Protein AF-A0AAW5V9X8-F1 (afdb_monomer)

Organism: NCBI:txid2023178

Secondary structure (DSSP, 8-state):
-HHHHHHHHHHHHHHHHHHHHGGGG----SS-BSSHHHHHHHHHHHHHTT-S--TTB--HHHIIIIIHHHHTTSSSGGGTS-HHHHHHHHHHHHHHHHHHHHHHHTT--EEEEEEEEPPPEEETTEEEE-EEEEEEEETTEEEEE--EEEEEE-SS-EEEEEE--

Solvent-accessible surface area (backbone atoms only — not comparable to full-atom values): 9035 Å² total; per-residue (Å²): 107,72,73,53,52,52,52,50,51,57,45,33,52,52,47,49,51,57,28,54,63,29,61,78,63,79,58,74,77,95,49,64,21,88,38,66,68,49,13,52,53,52,30,53,52,34,63,58,66,66,50,93,61,61,60,35,39,58,46,73,66,50,35,47,38,49,48,44,50,34,45,62,81,69,85,45,69,75,67,80,35,40,60,74,59,46,48,53,55,48,55,52,30,38,51,51,18,52,53,50,52,42,67,74,49,64,74,53,74,68,44,80,75,49,72,44,66,48,84,68,44,78,32,78,90,32,39,38,40,32,53,74,40,33,35,33,36,42,87,98,43,79,47,79,52,70,32,62,52,30,32,38,32,51,95,87,26,11,27,32,63,40,53,21,115

pLDDT: mean 91.98, std 7.19, range [61.75, 98.38]

Radius of gyration: 17.07 Å; Cα contacts (8 Å, |Δi|>4): 268; chains: 1; bounding box: 43×29×52 Å

Mean predicted aligned error: 4.31 Å

Foldseek 3Di:
DVVVLVVQVVLLVVLLVQLLVLQPVPDDQPDADAAQVVLVVVQLVCLLVVPPDNSQEQDPVNCSNPVCNLCAPVPDVSPRGRPVVVVVVQVVFVVVQSVVSCVVCVSADKDFPDWAWDDWDGRPQKIKIATPWTWMDGPNDIDTRRQQGIWIAHPVHIGRYGGGD

Sequence (165 aa):
MEAENQKVILRVEKDHELIRANVSKKSDWVKFSKTKELAVQNFLKEVIQNKSQNDYYVSWDEKMNIIFPNILGKGTLLDTTPLLEYKKVLETRETFAITEINNRIQGKPYRIISIDWEKPRMYGDIIGHKPKTIKIQIDNQVIVLDQIKMIFGTKSGYKVGVIGP

Nearest PDB structures (foldseek):
  5m4s-assembly1_A  TM=5.231E-01  e=3.004E-01  Homo sapiens
  6mzm-assembly1_W  TM=2.650E-01  e=4.554E-02  Homo sapiens
  1nh2-assembly1_C  TM=4.302E-01  e=7.246E-01  Saccharomyces cerevisiae
  7oha-assembly1_L  TM=2.344E-01  e=1.326E-01  Saccharomyces cerevisiae
  5fyw-assembly1_U  TM=2.360E-01  e=2.488E-01  Saccharomyces cerevisiae

Structure (mmCIF, N/CA/C/O backbone):
data_AF-A0AAW5V9X8-F1
#
_entry.id   AF-A0AAW5V9X8-F1
#
loop_
_atom_site.group_PDB
_atom_site.id
_atom_site.type_symbol
_atom_site.label_atom_id
_atom_site.label_alt_id
_atom_site.label_comp_id
_atom_site.label_asym_id
_atom_site.label_entity_id
_atom_site.label_seq_id
_atom_site.pdbx_PDB_ins_code
_atom_site.Cartn_x
_atom_site.Cartn_y
_atom_site.Cartn_z
_atom_site.occupancy
_atom_site.B_iso_or_equiv
_atom_site.auth_seq_id
_atom_site.auth_comp_id
_atom_site.auth_asym_id
_atom_site.auth_atom_id
_atom_site.pdbx_PDB_model_num
ATOM 1 N N . MET A 1 1 ? 4.706 10.071 -33.705 1.00 65.12 1 MET A N 1
ATOM 2 C CA . MET A 1 1 ? 4.003 8.813 -33.374 1.00 65.12 1 MET A CA 1
ATOM 3 C C . MET A 1 1 ? 4.944 7.609 -33.294 1.00 65.12 1 MET A C 1
ATOM 5 O O . MET A 1 1 ? 5.246 7.201 -32.186 1.00 65.12 1 MET A O 1
ATOM 9 N N . GLU A 1 2 ? 5.488 7.067 -34.392 1.00 75.81 2 GLU A N 1
ATOM 10 C CA . GLU A 1 2 ? 6.306 5.832 -34.325 1.00 75.81 2 GLU A CA 1
ATOM 11 C C . GLU A 1 2 ? 7.641 6.009 -33.568 1.00 75.81 2 GLU A C 1
ATOM 13 O O . GLU A 1 2 ? 7.957 5.235 -32.667 1.00 75.81 2 GLU A O 1
ATOM 18 N N . ALA A 1 3 ? 8.362 7.106 -33.820 1.00 78.12 3 ALA A N 1
ATOM 19 C CA . ALA A 1 3 ? 9.595 7.439 -33.095 1.00 78.12 3 ALA A CA 1
ATOM 20 C C . ALA A 1 3 ? 9.370 7.790 -31.607 1.00 78.12 3 ALA A C 1
ATOM 22 O O . ALA A 1 3 ? 10.266 7.625 -30.782 1.00 78.12 3 ALA A O 1
ATOM 23 N N . GLU A 1 4 ? 8.187 8.290 -31.242 1.00 78.81 4 GLU A N 1
ATOM 24 C CA . GLU A 1 4 ? 7.836 8.572 -29.841 1.00 78.81 4 GLU A CA 1
ATOM 25 C C . GLU A 1 4 ? 7.488 7.285 -29.099 1.00 78.81 4 GLU A C 1
ATOM 27 O O . GLU A 1 4 ? 7.967 7.077 -27.987 1.00 78.81 4 GLU A O 1
ATOM 32 N N . ASN A 1 5 ? 6.751 6.382 -29.748 1.00 83.31 5 ASN A N 1
ATOM 33 C CA . ASN A 1 5 ? 6.458 5.058 -29.209 1.00 83.31 5 ASN A CA 1
ATOM 34 C C . ASN A 1 5 ? 7.749 4.276 -28.940 1.00 83.31 5 ASN A C 1
ATOM 36 O O . ASN A 1 5 ? 7.911 3.714 -27.860 1.00 83.31 5 ASN A O 1
ATOM 40 N N . GLN A 1 6 ? 8.712 4.314 -29.866 1.00 87.12 6 GLN A N 1
ATOM 41 C CA . GLN A 1 6 ? 10.025 3.691 -29.663 1.00 87.12 6 GLN A CA 1
ATOM 42 C C . GLN A 1 6 ? 10.781 4.287 -28.467 1.00 87.12 6 GLN A C 1
ATOM 44 O O . GLN A 1 6 ? 11.364 3.548 -27.677 1.00 87.12 6 GLN A O 1
ATOM 49 N N . LYS A 1 7 ? 10.739 5.613 -28.276 1.00 88.75 7 LYS A N 1
ATOM 50 C CA . LYS A 1 7 ? 11.354 6.263 -27.103 1.00 88.75 7 LYS A CA 1
ATOM 51 C C . LYS A 1 7 ? 10.721 5.806 -25.789 1.00 88.75 7 LYS A C 1
ATOM 53 O O . LYS A 1 7 ? 11.443 5.615 -24.812 1.00 88.75 7 LYS A O 1
ATOM 58 N N . VAL A 1 8 ? 9.398 5.644 -25.756 1.00 88.94 8 VAL A N 1
ATOM 59 C CA . VAL A 1 8 ? 8.683 5.151 -24.570 1.00 88.94 8 VAL A CA 1
ATOM 60 C C . VAL A 1 8 ? 9.068 3.703 -24.275 1.00 88.94 8 VAL A C 1
ATOM 62 O O . VAL A 1 8 ? 9.420 3.407 -23.137 1.00 88.94 8 VAL A O 1
ATOM 65 N N . ILE A 1 9 ? 9.094 2.833 -25.289 1.00 90.38 9 ILE A N 1
ATOM 66 C CA . ILE A 1 9 ? 9.495 1.423 -25.143 1.00 90.38 9 ILE A CA 1
ATOM 67 C C . ILE A 1 9 ? 10.910 1.317 -24.563 1.00 90.38 9 ILE A C 1
ATOM 69 O O . ILE A 1 9 ? 11.097 0.689 -23.524 1.00 90.38 9 ILE A O 1
ATOM 73 N N . LEU A 1 10 ? 11.883 2.021 -25.152 1.00 91.12 10 LEU A N 1
ATOM 74 C CA . LEU A 1 10 ? 13.269 2.023 -24.666 1.00 91.12 10 LEU A CA 1
ATOM 75 C C . LEU A 1 10 ? 13.389 2.530 -23.223 1.00 91.12 10 LEU A C 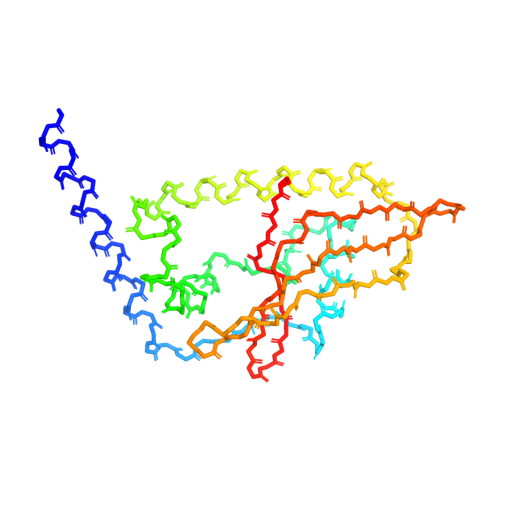1
ATOM 77 O O . LEU A 1 10 ? 14.285 2.124 -22.484 1.00 91.12 10 LEU A O 1
ATOM 81 N N . ARG A 1 11 ? 12.515 3.454 -22.808 1.00 93.00 11 ARG A N 1
ATOM 82 C CA . ARG A 1 11 ? 12.492 3.951 -21.430 1.00 93.00 11 ARG A CA 1
ATOM 83 C C . ARG A 1 11 ? 11.940 2.905 -20.467 1.00 93.00 11 ARG A C 1
ATOM 85 O O . ARG A 1 11 ? 12.540 2.697 -19.418 1.00 93.00 11 ARG A O 1
ATOM 92 N N . VAL A 1 12 ? 10.848 2.240 -20.840 1.00 92.88 12 VAL A N 1
ATOM 93 C CA . VAL A 1 12 ? 10.263 1.138 -20.064 1.00 92.88 12 VAL A CA 1
ATOM 94 C C . VAL A 1 12 ? 11.285 0.014 -19.882 1.00 92.88 12 VAL A C 1
ATOM 96 O O . VAL A 1 12 ? 11.483 -0.447 -18.763 1.00 92.88 12 VAL A O 1
ATOM 99 N N . GLU A 1 13 ? 12.006 -0.366 -20.938 1.00 92.88 13 GLU A N 1
ATOM 100 C CA . GLU A 1 13 ? 13.050 -1.397 -20.868 1.00 92.88 13 GLU A CA 1
ATOM 101 C C . GLU A 1 13 ? 14.181 -1.019 -19.900 1.00 92.88 13 GLU A C 1
ATOM 103 O O . GLU A 1 13 ? 14.541 -1.816 -19.032 1.00 92.88 13 GLU A O 1
ATOM 108 N N . LYS A 1 14 ? 14.685 0.220 -19.973 1.00 94.19 14 LYS A N 1
ATOM 109 C CA . LYS A 1 14 ? 15.697 0.727 -19.028 1.00 94.19 14 LYS A CA 1
ATOM 110 C C . LYS A 1 14 ? 15.200 0.732 -17.582 1.00 94.19 14 LYS A C 1
ATOM 112 O O . LYS A 1 14 ? 15.938 0.370 -16.666 1.00 94.19 14 LYS A O 1
ATOM 117 N N . ASP A 1 15 ? 13.949 1.128 -17.365 1.00 94.31 15 ASP A N 1
ATOM 118 C CA . ASP A 1 15 ? 13.337 1.113 -16.036 1.00 94.31 15 ASP A CA 1
ATOM 119 C C . ASP A 1 15 ? 13.188 -0.330 -15.511 1.00 94.31 15 ASP A C 1
ATOM 121 O O . ASP A 1 15 ? 13.419 -0.596 -14.328 1.00 94.31 15 ASP A O 1
ATOM 125 N N . HIS A 1 16 ? 12.868 -1.291 -16.384 1.00 94.94 16 HIS A N 1
ATOM 126 C CA . HIS A 1 16 ? 12.809 -2.715 -16.037 1.00 94.94 16 HIS A CA 1
ATOM 127 C C . HIS A 1 16 ? 14.180 -3.266 -15.646 1.00 94.94 16 HIS A C 1
ATOM 129 O O . HIS A 1 16 ? 14.273 -4.012 -14.670 1.00 94.94 16 HIS A O 1
ATOM 135 N N . GLU A 1 17 ? 15.246 -2.898 -16.358 1.00 93.81 17 GLU A N 1
ATOM 136 C CA . GLU A 1 17 ? 16.623 -3.265 -15.999 1.00 93.81 17 GLU A CA 1
ATOM 137 C C . GLU A 1 17 ? 17.005 -2.741 -14.611 1.00 93.81 17 GLU A C 1
ATOM 139 O O . GLU A 1 17 ? 17.524 -3.498 -13.786 1.00 93.81 17 GLU A O 1
ATOM 144 N N . LEU A 1 18 ? 16.670 -1.481 -14.312 1.00 93.06 18 LEU A N 1
ATOM 145 C CA . LEU A 1 18 ? 16.897 -0.879 -12.997 1.00 93.06 18 LEU A CA 1
ATOM 146 C C . LEU A 1 18 ? 16.181 -1.652 -11.878 1.00 93.06 18 LEU A C 1
ATOM 148 O O . LEU A 1 18 ? 16.772 -1.931 -10.834 1.00 93.06 18 LEU A O 1
ATOM 152 N N . ILE A 1 19 ? 14.914 -2.020 -12.089 1.00 92.88 19 ILE A N 1
ATOM 153 C CA . ILE A 1 19 ? 14.129 -2.794 -11.116 1.00 92.88 19 ILE A CA 1
ATOM 154 C C . ILE A 1 19 ? 14.739 -4.186 -10.917 1.00 92.88 19 ILE A C 1
ATOM 156 O O . ILE A 1 19 ? 14.895 -4.637 -9.781 1.00 92.88 19 ILE A O 1
ATOM 160 N N . ARG A 1 20 ? 15.131 -4.863 -12.003 1.00 90.69 20 ARG A N 1
ATOM 161 C CA . ARG A 1 20 ? 15.756 -6.194 -11.939 1.00 90.69 20 ARG A CA 1
ATOM 162 C C . ARG A 1 20 ? 17.095 -6.165 -11.202 1.00 90.69 20 ARG A C 1
ATOM 164 O O . ARG A 1 20 ? 17.378 -7.085 -10.440 1.00 90.69 20 ARG A O 1
ATOM 171 N N . ALA A 1 21 ? 17.885 -5.101 -11.347 1.00 89.19 21 ALA A N 1
ATOM 172 C CA . ALA A 1 21 ? 19.147 -4.951 -10.620 1.00 89.19 21 ALA A CA 1
ATOM 173 C C . ALA A 1 21 ? 18.956 -4.944 -9.087 1.00 89.19 21 ALA A C 1
ATOM 175 O O . ALA A 1 21 ? 19.829 -5.408 -8.346 1.00 89.19 21 ALA A O 1
ATOM 176 N N . ASN A 1 22 ? 17.796 -4.488 -8.598 1.00 86.12 22 ASN A N 1
ATOM 177 C CA . ASN A 1 22 ? 17.491 -4.444 -7.167 1.00 86.12 22 ASN A CA 1
ATOM 178 C C . ASN A 1 22 ? 17.133 -5.808 -6.554 1.00 86.12 22 ASN A C 1
ATOM 180 O O . ASN A 1 22 ? 17.206 -5.934 -5.333 1.00 86.12 22 ASN A O 1
ATOM 184 N N . VAL A 1 23 ? 16.830 -6.842 -7.353 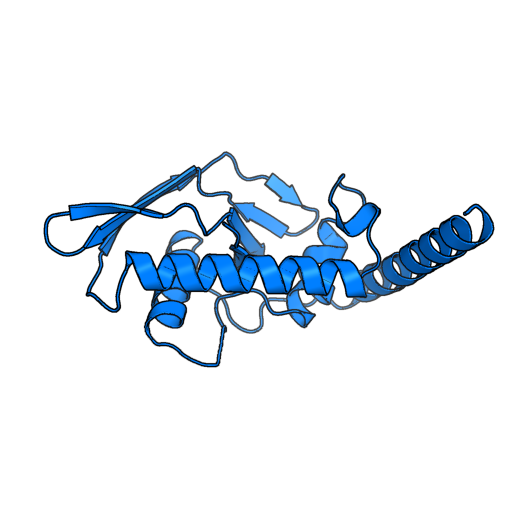1.00 77.56 23 VAL A N 1
ATOM 185 C CA . VAL A 1 23 ? 16.544 -8.210 -6.854 1.00 77.56 23 VAL A CA 1
ATOM 186 C C . VAL A 1 23 ? 17.674 -8.722 -5.950 1.00 77.56 23 VAL A C 1
ATOM 188 O O . VAL A 1 23 ? 17.440 -9.401 -4.953 1.00 77.56 23 VAL A O 1
ATOM 191 N N . SER A 1 24 ? 18.917 -8.353 -6.266 1.00 63.78 24 SER A N 1
ATOM 192 C CA . SER A 1 24 ? 20.114 -8.779 -5.534 1.00 63.78 24 SER A CA 1
ATOM 193 C C . SER A 1 24 ? 20.242 -8.186 -4.122 1.00 63.78 24 SER A C 1
ATOM 195 O O . SER A 1 24 ? 20.977 -8.728 -3.296 1.00 63.78 24 SER A O 1
ATOM 197 N N . LYS A 1 25 ? 19.521 -7.100 -3.806 1.00 69.44 25 LYS A N 1
ATOM 198 C CA . LYS A 1 25 ? 19.773 -6.272 -2.615 1.00 69.44 25 LYS A CA 1
ATOM 199 C C . LYS A 1 25 ? 19.177 -6.800 -1.306 1.00 69.44 25 LYS A C 1
ATOM 201 O O . LYS A 1 25 ? 19.300 -6.105 -0.302 1.00 69.44 25 LYS A O 1
ATOM 206 N N . LYS A 1 26 ? 18.548 -7.989 -1.289 1.00 69.44 26 LYS A N 1
ATOM 207 C CA . LYS A 1 26 ? 17.927 -8.635 -0.101 1.00 69.44 26 LYS A CA 1
ATOM 208 C C . LYS A 1 26 ? 17.341 -7.622 0.897 1.00 69.44 26 LYS A C 1
ATOM 210 O O . LYS A 1 26 ? 17.675 -7.627 2.080 1.00 69.44 26 LYS A O 1
ATOM 215 N N . SER A 1 27 ? 16.529 -6.702 0.389 1.00 84.06 27 SER A N 1
ATOM 216 C CA . SER A 1 27 ? 15.945 -5.633 1.194 1.00 84.06 27 SER A CA 1
ATOM 217 C C . SER A 1 27 ? 14.676 -6.125 1.885 1.00 84.06 27 SER A C 1
ATOM 219 O O . SER A 1 27 ? 13.980 -6.999 1.372 1.00 84.06 27 SER A O 1
ATOM 221 N N . ASP A 1 28 ? 14.376 -5.556 3.046 1.00 89.94 28 ASP A N 1
ATOM 222 C CA . ASP A 1 28 ? 13.143 -5.813 3.789 1.00 89.94 28 ASP A CA 1
ATOM 223 C C . ASP A 1 28 ? 12.556 -4.482 4.284 1.00 89.94 28 ASP A C 1
ATOM 225 O O . ASP A 1 28 ? 13.164 -3.422 4.108 1.00 89.94 28 ASP A O 1
ATOM 229 N N . TRP A 1 29 ? 11.362 -4.528 4.869 1.00 93.31 29 TRP A N 1
ATOM 230 C CA . TRP A 1 29 ? 10.678 -3.356 5.398 1.00 93.31 29 TRP A CA 1
ATOM 231 C C . TRP A 1 29 ? 11.539 -2.636 6.436 1.00 93.31 29 TRP A C 1
ATOM 233 O O . TRP A 1 29 ? 12.002 -3.245 7.401 1.00 93.31 29 TRP A O 1
ATOM 243 N N . VAL A 1 30 ? 11.663 -1.316 6.303 1.00 91.88 30 VAL A N 1
ATOM 244 C CA . VAL A 1 30 ? 12.338 -0.478 7.309 1.00 91.88 30 VAL A CA 1
ATOM 245 C C . VAL A 1 30 ? 11.558 -0.511 8.625 1.00 91.88 30 VAL A C 1
ATOM 247 O O . VAL A 1 30 ? 12.129 -0.594 9.711 1.00 91.88 30 VAL A O 1
ATOM 250 N N . LYS A 1 31 ? 10.226 -0.486 8.521 1.00 93.56 31 LYS A N 1
ATOM 251 C CA . LYS A 1 31 ? 9.288 -0.616 9.636 1.00 93.56 31 LYS A CA 1
ATOM 252 C C . LYS A 1 31 ? 8.082 -1.428 9.189 1.00 93.56 31 LYS A C 1
ATOM 254 O O . LYS A 1 31 ? 7.614 -1.297 8.059 1.00 93.56 31 LYS A O 1
ATOM 259 N N . PHE A 1 32 ? 7.604 -2.304 10.065 1.00 95.94 32 PHE A N 1
ATOM 260 C CA . PHE A 1 32 ? 6.594 -3.299 9.724 1.00 95.94 32 PHE A CA 1
ATOM 261 C C . PHE A 1 32 ? 5.710 -3.646 10.916 1.00 95.94 32 PHE A C 1
ATOM 263 O O . PHE A 1 32 ? 6.050 -3.416 12.077 1.00 95.94 32 PHE A O 1
ATOM 270 N N . SER A 1 33 ? 4.565 -4.244 10.611 1.00 97.94 33 SER A N 1
ATOM 271 C CA . SER A 1 33 ? 3.643 -4.806 11.592 1.00 97.94 33 SER A CA 1
ATOM 272 C C . SER A 1 33 ? 3.763 -6.325 11.639 1.00 97.94 33 SER A C 1
ATOM 274 O O . SER A 1 33 ? 4.077 -6.968 10.642 1.00 97.94 33 SER A O 1
ATOM 276 N N . LYS A 1 34 ? 3.507 -6.928 12.802 1.00 97.69 34 LYS A N 1
ATOM 277 C CA . LYS A 1 34 ? 3.635 -8.384 12.987 1.00 97.69 34 LYS A CA 1
ATOM 278 C C . LYS A 1 34 ? 2.537 -9.194 12.296 1.00 97.69 34 LYS A C 1
ATOM 280 O O . LYS A 1 34 ? 2.772 -10.342 11.940 1.00 97.69 34 LYS A O 1
ATOM 285 N N . THR A 1 35 ? 1.368 -8.598 12.076 1.00 98.06 35 THR A N 1
ATOM 286 C CA . THR A 1 35 ? 0.246 -9.214 11.356 1.00 98.06 35 THR A CA 1
ATOM 287 C C . THR A 1 35 ? -0.310 -8.254 10.309 1.00 98.06 35 THR A C 1
ATOM 289 O O . THR A 1 35 ? -0.110 -7.037 10.396 1.00 98.06 35 THR A O 1
ATOM 292 N N . LYS A 1 36 ? -1.027 -8.793 9.319 1.00 97.69 36 LYS A N 1
ATOM 293 C CA . LYS A 1 36 ? -1.698 -7.998 8.280 1.00 97.69 36 LYS A CA 1
ATOM 294 C C . LYS A 1 36 ? -2.798 -7.095 8.856 1.00 97.69 36 LYS A C 1
ATOM 296 O O . LYS A 1 36 ? -2.962 -5.973 8.392 1.00 97.69 36 LYS A O 1
ATOM 301 N N . GLU A 1 37 ? -3.496 -7.530 9.904 1.00 97.94 37 GLU A N 1
ATOM 302 C CA . GLU A 1 37 ? -4.481 -6.725 10.634 1.00 97.94 37 GLU A CA 1
ATOM 303 C C . GLU A 1 37 ? -3.808 -5.554 11.352 1.00 97.94 37 GLU A C 1
ATOM 305 O O . GLU A 1 37 ? -4.268 -4.415 11.263 1.00 97.94 37 GLU A O 1
ATOM 310 N N . LEU A 1 38 ? -2.677 -5.818 12.012 1.00 97.81 38 LEU A N 1
ATOM 311 C CA . LEU A 1 38 ? -1.920 -4.780 12.700 1.00 97.81 38 LEU A CA 1
ATOM 312 C C . LEU A 1 38 ? -1.329 -3.770 11.706 1.00 97.81 38 LEU A C 1
ATOM 314 O O . LEU A 1 38 ? -1.269 -2.588 12.024 1.00 97.81 38 LEU A O 1
ATOM 318 N N . ALA A 1 39 ? -0.968 -4.201 10.490 1.00 98.00 39 ALA A N 1
ATOM 319 C CA . ALA A 1 39 ? -0.545 -3.294 9.420 1.00 98.00 39 ALA A CA 1
ATOM 320 C C . ALA A 1 39 ? -1.646 -2.289 9.060 1.00 98.00 39 ALA A C 1
ATOM 322 O O . ALA A 1 39 ? -1.368 -1.096 8.964 1.00 98.00 39 ALA A O 1
ATOM 323 N N . VAL A 1 40 ? -2.895 -2.750 8.931 1.00 97.56 40 VAL A N 1
ATOM 324 C CA . VAL A 1 40 ? -4.053 -1.872 8.698 1.00 97.56 40 VAL A CA 1
ATOM 325 C C . VAL A 1 40 ? -4.248 -0.911 9.870 1.00 97.56 40 VAL A C 1
ATOM 327 O O . VAL A 1 40 ? -4.369 0.293 9.661 1.00 97.56 40 VAL A O 1
ATOM 330 N N . GLN A 1 41 ? -4.238 -1.417 11.104 1.00 96.31 41 GLN A N 1
ATOM 331 C CA . GLN A 1 41 ? -4.428 -0.591 12.297 1.00 96.31 41 GLN A CA 1
ATOM 332 C C . GLN A 1 41 ? -3.361 0.502 12.425 1.00 96.31 41 GLN A C 1
ATOM 334 O O . GLN A 1 41 ? -3.693 1.664 12.660 1.00 96.31 41 GLN A O 1
ATOM 339 N N . ASN A 1 42 ? -2.092 0.128 12.271 1.00 96.12 42 ASN A N 1
ATOM 340 C CA . ASN A 1 42 ? -0.961 1.033 12.400 1.00 96.12 42 ASN A CA 1
ATOM 341 C C . ASN A 1 42 ? -0.943 2.092 11.291 1.00 96.12 42 ASN A C 1
ATOM 343 O O . ASN A 1 42 ? -0.733 3.265 11.590 1.00 96.12 42 ASN A O 1
ATOM 347 N N . PHE A 1 43 ? -1.237 1.704 10.047 1.00 95.88 43 PHE A N 1
ATOM 348 C CA . PHE A 1 43 ? -1.365 2.642 8.933 1.00 95.88 43 PHE A CA 1
ATOM 349 C C . PHE A 1 43 ? -2.499 3.651 9.156 1.00 95.88 43 PHE A C 1
ATOM 351 O O . PHE A 1 43 ? -2.275 4.852 9.056 1.00 95.88 43 PHE A O 1
ATOM 358 N N . LEU A 1 44 ? -3.703 3.194 9.525 1.00 94.75 44 LEU A N 1
ATOM 359 C CA . LEU A 1 44 ? -4.824 4.104 9.789 1.00 94.75 44 LEU A CA 1
ATOM 360 C C . LEU A 1 44 ? -4.507 5.080 10.927 1.00 94.75 44 LEU A C 1
ATOM 362 O O . LEU A 1 44 ? -4.815 6.266 10.828 1.00 94.75 44 LEU A O 1
ATOM 366 N N . LYS A 1 45 ? -3.831 4.600 11.976 1.00 93.00 45 LYS A N 1
ATOM 367 C CA . LYS A 1 45 ? -3.387 5.447 13.084 1.00 93.00 45 LYS A CA 1
ATOM 368 C C . LYS A 1 45 ? -2.415 6.533 12.617 1.00 93.00 45 LYS A C 1
ATOM 370 O O . LYS A 1 45 ? -2.512 7.654 13.103 1.00 93.00 45 LYS A O 1
ATOM 375 N N . GLU A 1 46 ? -1.493 6.226 11.706 1.00 91.75 46 GLU A N 1
ATOM 376 C CA . GLU A 1 46 ? -0.579 7.225 11.135 1.00 91.75 46 GLU A CA 1
ATOM 377 C C . GLU A 1 46 ? -1.305 8.266 10.291 1.00 91.75 46 GLU A C 1
ATOM 379 O O . GLU A 1 46 ? -1.099 9.460 10.512 1.00 91.75 46 GLU A O 1
ATOM 384 N N . VAL A 1 47 ? -2.192 7.815 9.399 1.00 91.06 47 VAL A N 1
ATOM 385 C CA . VAL A 1 47 ? -2.983 8.689 8.521 1.00 91.06 47 VAL A CA 1
ATOM 386 C C . VAL A 1 47 ? -3.772 9.712 9.339 1.00 91.06 47 VAL A C 1
ATOM 388 O O . VAL A 1 47 ? -3.689 10.908 9.075 1.00 91.06 47 VAL A O 1
ATOM 391 N N . ILE A 1 48 ? -4.460 9.264 10.390 1.00 88.19 48 ILE A N 1
ATOM 392 C CA . ILE A 1 48 ? -5.303 10.132 11.226 1.00 88.19 48 ILE A CA 1
ATOM 393 C C . ILE A 1 48 ? -4.478 11.081 12.099 1.00 88.19 48 ILE A C 1
ATOM 395 O O . ILE A 1 48 ? -4.911 12.189 12.404 1.00 88.19 48 ILE A O 1
ATOM 399 N N . GLN A 1 49 ? -3.282 10.662 12.520 1.00 85.94 49 GLN A N 1
ATOM 400 C CA . G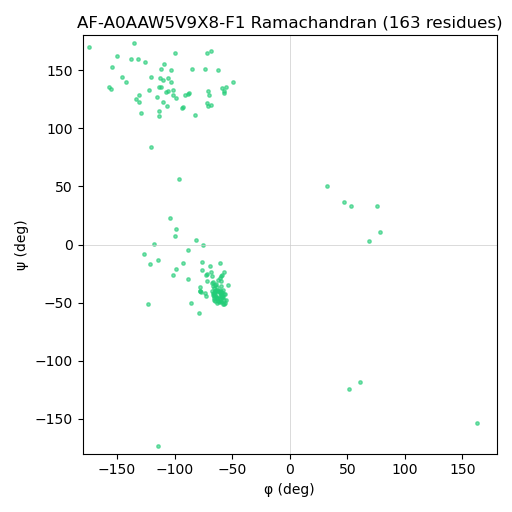LN A 1 49 ? -2.387 11.509 13.310 1.00 85.94 49 GLN A CA 1
ATOM 401 C C . GLN A 1 49 ? -1.692 12.591 12.468 1.00 85.94 49 GLN A C 1
ATOM 403 O O . GLN A 1 49 ? -0.911 13.355 13.034 1.00 85.94 49 GLN A O 1
ATOM 408 N N . ASN A 1 50 ? -1.951 12.658 11.151 1.00 71.31 50 ASN A N 1
ATOM 409 C CA . ASN A 1 50 ? -1.298 13.567 10.203 1.00 71.31 50 ASN A CA 1
ATOM 410 C C . ASN A 1 50 ? 0.227 13.587 10.368 1.00 71.31 50 ASN A C 1
ATOM 412 O O . ASN A 1 50 ? 0.878 14.629 10.255 1.00 71.31 50 ASN A O 1
ATOM 416 N N . LYS A 1 51 ? 0.817 12.428 10.674 1.00 63.84 51 LYS A N 1
ATOM 417 C CA . LYS A 1 51 ? 2.269 12.323 10.750 1.00 63.84 51 LYS A CA 1
ATOM 418 C C . LYS A 1 51 ? 2.815 12.449 9.336 1.00 63.84 51 LYS A C 1
ATOM 420 O O . LYS A 1 51 ? 2.396 11.733 8.438 1.00 63.84 51 LYS A O 1
ATOM 425 N N . SER A 1 52 ? 3.786 13.340 9.153 1.00 61.75 52 SER A N 1
ATOM 426 C CA . SER A 1 52 ? 4.537 13.462 7.897 1.00 61.75 52 SER A CA 1
ATOM 427 C C . SER A 1 52 ? 5.297 12.176 7.538 1.00 61.75 52 SER A C 1
ATOM 429 O O . SER A 1 52 ? 5.718 12.003 6.397 1.00 61.75 52 SER A O 1
ATOM 431 N N . GLN A 1 53 ? 5.465 11.274 8.508 1.00 63.50 53 GLN A N 1
ATOM 432 C CA . GLN A 1 53 ? 6.055 9.952 8.347 1.00 63.50 53 GLN A CA 1
ATOM 433 C C . GLN A 1 53 ? 4.970 8.898 8.098 1.00 63.50 53 GLN A C 1
ATOM 435 O O . GLN A 1 53 ? 4.131 8.639 8.959 1.00 63.50 53 GLN A O 1
ATOM 440 N N . ASN A 1 54 ? 5.036 8.275 6.921 1.00 80.50 54 ASN A N 1
ATOM 441 C CA . ASN A 1 54 ? 4.190 7.157 6.504 1.00 80.50 54 ASN A CA 1
ATOM 442 C C . ASN A 1 54 ? 4.913 5.821 6.752 1.00 80.50 54 ASN A C 1
ATOM 444 O O . ASN A 1 54 ? 5.151 5.0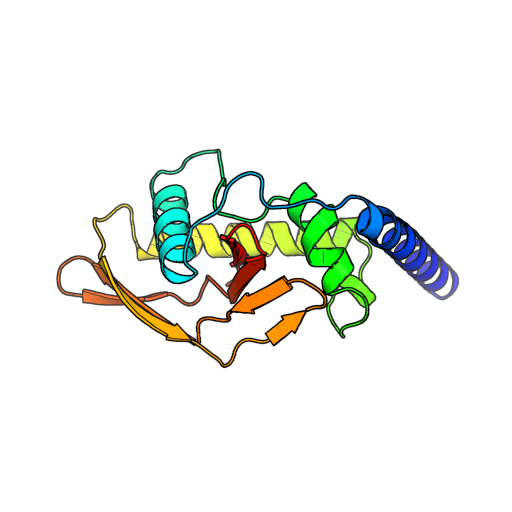52 5.819 1.00 80.50 54 ASN A O 1
ATOM 448 N N . ASP A 1 55 ? 5.329 5.556 7.992 1.00 89.88 55 ASP A N 1
ATOM 449 C CA . ASP A 1 55 ? 6.212 4.425 8.287 1.00 89.88 55 ASP A CA 1
ATOM 450 C C . ASP A 1 55 ? 5.553 3.060 8.091 1.00 89.88 55 ASP A C 1
ATOM 452 O O . ASP A 1 55 ? 6.272 2.081 7.903 1.00 89.88 55 ASP A O 1
ATOM 456 N N . TYR A 1 56 ? 4.223 2.958 8.153 1.00 94.00 56 TYR A N 1
ATOM 457 C CA . TYR A 1 56 ? 3.475 1.716 7.919 1.00 94.00 56 TYR A CA 1
ATOM 458 C C . TYR A 1 56 ? 2.867 1.621 6.516 1.00 94.00 56 TYR A C 1
ATOM 460 O O . TYR A 1 56 ? 2.169 0.647 6.208 1.00 94.00 56 TYR A O 1
ATOM 468 N N . TYR A 1 57 ? 3.200 2.576 5.647 1.00 95.56 57 TYR A N 1
ATOM 469 C CA . TYR A 1 57 ? 2.977 2.499 4.211 1.00 95.56 57 TYR A CA 1
ATOM 470 C C . TYR A 1 57 ? 4.297 2.242 3.476 1.00 95.56 57 TYR A C 1
ATOM 472 O O . TYR A 1 57 ? 5.355 2.719 3.882 1.00 95.56 57 TYR A O 1
ATOM 480 N N . VAL A 1 58 ? 4.268 1.447 2.408 1.00 95.19 58 VAL A N 1
ATOM 481 C CA . VAL A 1 58 ? 5.487 1.101 1.666 1.00 95.19 58 VAL A CA 1
ATOM 482 C C . VAL A 1 58 ? 6.033 2.342 0.952 1.00 95.19 58 VAL A C 1
ATOM 484 O O . VAL A 1 58 ? 5.361 2.923 0.092 1.00 95.19 58 VAL A O 1
ATOM 487 N N . SER A 1 59 ? 7.264 2.730 1.287 1.00 94.00 59 SER A N 1
ATOM 488 C CA . SER A 1 59 ? 7.951 3.881 0.697 1.00 94.00 59 SER A CA 1
ATOM 489 C C . SER A 1 59 ? 8.295 3.639 -0.774 1.00 94.00 59 SER A C 1
ATOM 491 O O . SER A 1 59 ? 8.245 2.512 -1.264 1.00 94.00 59 SER A O 1
ATOM 493 N N . TRP A 1 60 ? 8.669 4.692 -1.505 1.00 93.50 60 TRP A N 1
ATOM 494 C CA . TRP A 1 60 ? 9.130 4.527 -2.886 1.00 93.50 60 TRP A CA 1
ATOM 495 C C . TRP A 1 60 ? 10.351 3.600 -2.984 1.00 93.50 60 TRP A C 1
ATOM 497 O O . TRP A 1 60 ? 10.395 2.729 -3.851 1.00 93.50 60 TRP A O 1
ATOM 507 N N . ASP A 1 61 ? 11.302 3.724 -2.060 1.00 93.06 61 ASP A N 1
ATOM 508 C CA . ASP A 1 61 ? 12.494 2.877 -2.048 1.00 93.06 61 ASP A CA 1
ATOM 509 C C . ASP A 1 61 ? 12.150 1.421 -1.721 1.00 93.06 61 ASP A C 1
ATOM 511 O O . ASP A 1 61 ? 12.659 0.504 -2.361 1.00 93.06 61 ASP A O 1
ATOM 515 N N . GLU A 1 62 ? 11.239 1.172 -0.779 1.00 94.56 62 GLU A N 1
ATOM 516 C CA . GLU A 1 62 ? 10.762 -0.187 -0.504 1.00 94.56 62 GLU A CA 1
ATOM 517 C C . GLU A 1 62 ? 9.960 -0.750 -1.693 1.00 94.56 62 GLU A C 1
ATOM 519 O O . GLU A 1 62 ? 10.091 -1.930 -2.023 1.00 94.56 62 GLU A O 1
ATOM 524 N N . LYS A 1 63 ? 9.182 0.080 -2.403 1.00 95.00 63 LYS A N 1
ATOM 525 C CA . LYS A 1 63 ? 8.521 -0.321 -3.654 1.00 95.00 63 LYS A CA 1
ATOM 526 C C . LYS A 1 63 ? 9.561 -0.760 -4.692 1.00 95.00 63 LYS A C 1
ATOM 528 O O . LYS A 1 63 ? 9.442 -1.860 -5.224 1.00 95.00 63 LYS A O 1
ATOM 533 N N . MET A 1 64 ? 10.603 0.042 -4.914 1.00 95.06 64 MET A N 1
ATOM 534 C CA . MET A 1 64 ? 11.679 -0.230 -5.878 1.00 95.06 64 MET A CA 1
ATOM 535 C C . MET A 1 64 ? 12.528 -1.458 -5.542 1.00 95.06 64 MET A C 1
ATOM 537 O O . MET A 1 64 ? 12.999 -2.136 -6.456 1.00 95.06 64 MET A O 1
ATOM 541 N N . ASN A 1 65 ? 12.757 -1.724 -4.256 1.00 94.44 65 ASN A N 1
ATOM 542 C CA . ASN A 1 65 ? 13.675 -2.773 -3.813 1.00 94.44 65 ASN A CA 1
ATOM 543 C C . ASN A 1 65 ? 12.975 -4.081 -3.419 1.00 94.44 65 ASN A C 1
ATOM 545 O O . ASN A 1 65 ? 13.620 -5.125 -3.412 1.00 94.44 65 ASN A O 1
ATOM 549 N N . ILE A 1 66 ? 11.680 -4.043 -3.088 1.00 94.38 66 ILE A N 1
ATOM 550 C CA . ILE A 1 66 ? 10.955 -5.200 -2.542 1.00 94.38 66 ILE A CA 1
ATOM 551 C C . ILE A 1 66 ? 9.738 -5.537 -3.401 1.00 94.38 66 ILE A C 1
ATOM 553 O O . ILE A 1 66 ? 9.590 -6.680 -3.820 1.00 94.38 66 ILE A O 1
ATOM 557 N N . ILE A 1 67 ? 8.866 -4.573 -3.708 1.00 94.62 67 ILE A N 1
ATOM 558 C CA . ILE A 1 67 ? 7.610 -4.877 -4.418 1.00 94.62 67 ILE A CA 1
ATOM 559 C C . ILE A 1 67 ? 7.837 -5.063 -5.916 1.00 94.62 67 ILE A C 1
ATOM 561 O O . ILE A 1 67 ? 7.518 -6.118 -6.456 1.00 94.62 67 ILE A O 1
ATOM 565 N N . PHE A 1 68 ? 8.363 -4.048 -6.599 1.00 95.25 68 PHE A N 1
ATOM 566 C CA . PHE A 1 68 ? 8.495 -4.021 -8.057 1.00 95.25 68 PHE A CA 1
ATOM 567 C C . PHE A 1 68 ? 9.286 -5.205 -8.611 1.00 95.25 68 PHE A C 1
ATOM 569 O O . PHE A 1 68 ? 8.786 -5.830 -9.548 1.00 95.25 68 PHE A O 1
ATOM 576 N N . PRO A 1 69 ? 10.414 -5.625 -8.005 1.00 94.06 69 PRO A N 1
ATOM 577 C CA . PRO A 1 69 ? 11.126 -6.817 -8.461 1.00 94.06 69 PRO A CA 1
ATOM 578 C C . PRO A 1 69 ? 10.278 -8.099 -8.412 1.00 94.06 69 PRO A C 1
ATOM 580 O O . PRO A 1 69 ? 10.494 -9.020 -9.192 1.00 94.06 69 PRO A O 1
ATOM 583 N N . ASN A 1 70 ? 9.287 -8.148 -7.519 1.00 92.69 70 ASN A N 1
ATOM 584 C CA . ASN A 1 70 ? 8.413 -9.297 -7.304 1.00 92.69 70 ASN A CA 1
ATOM 585 C C . ASN A 1 70 ? 7.112 -9.264 -8.129 1.00 92.69 70 ASN A C 1
ATOM 587 O O . ASN A 1 70 ? 6.434 -10.297 -8.245 1.00 92.69 70 ASN A O 1
ATOM 591 N N . ILE A 1 71 ? 6.739 -8.107 -8.688 1.00 92.06 71 ILE A N 1
ATOM 592 C CA . ILE A 1 71 ? 5.501 -7.927 -9.469 1.00 92.06 71 ILE A CA 1
ATOM 593 C C . ILE A 1 71 ? 5.730 -7.598 -10.948 1.00 92.06 71 ILE A C 1
ATOM 595 O O . ILE A 1 71 ? 4.782 -7.687 -11.725 1.00 92.06 71 ILE A O 1
ATOM 599 N N . LEU A 1 72 ? 6.955 -7.238 -11.337 1.00 93.25 72 LEU A N 1
ATOM 600 C CA . LEU A 1 72 ? 7.314 -6.975 -12.728 1.00 93.25 72 LEU A CA 1
ATOM 601 C C . LEU A 1 72 ? 7.051 -8.214 -13.602 1.00 93.25 72 LEU A C 1
ATOM 603 O O . LEU A 1 72 ? 7.389 -9.338 -13.229 1.00 93.25 72 LEU A O 1
ATOM 607 N N . GLY A 1 73 ? 6.439 -8.003 -14.764 1.00 89.69 73 GLY A N 1
ATOM 608 C CA . GLY A 1 73 ? 6.036 -9.041 -15.712 1.00 89.69 73 GLY A CA 1
ATOM 609 C C . GLY A 1 73 ? 4.757 -9.790 -15.331 1.00 89.69 73 GLY A C 1
ATOM 610 O O . GLY A 1 73 ? 4.464 -10.824 -15.928 1.00 89.69 73 GLY A O 1
ATOM 611 N N . LYS A 1 74 ? 3.996 -9.318 -14.333 1.00 88.88 74 LYS A N 1
ATOM 612 C CA . LYS A 1 74 ? 2.764 -9.980 -13.854 1.00 88.88 74 LYS A CA 1
ATOM 613 C C . LYS A 1 74 ? 1.473 -9.306 -14.321 1.00 88.88 74 LYS A C 1
ATOM 615 O O . LYS A 1 74 ? 0.432 -9.480 -13.685 1.00 88.88 74 LYS A O 1
ATOM 620 N N . GLY A 1 75 ? 1.528 -8.553 -15.417 1.00 86.19 75 GLY A N 1
ATOM 621 C CA . GLY A 1 75 ? 0.377 -7.883 -16.023 1.00 86.19 75 GLY A CA 1
ATOM 622 C C . GLY A 1 75 ? -0.065 -6.643 -15.248 1.00 86.19 75 GLY A C 1
ATOM 623 O O . GLY A 1 75 ? -1.259 -6.360 -15.161 1.00 86.19 75 GLY A O 1
ATOM 624 N N . THR A 1 76 ? 0.877 -5.933 -14.627 1.00 86.38 76 THR A N 1
ATOM 625 C CA . THR A 1 76 ? 0.593 -4.686 -13.900 1.00 86.38 76 THR A CA 1
ATOM 626 C C . THR A 1 76 ? 0.935 -3.472 -14.760 1.00 86.38 76 THR A C 1
ATOM 628 O O . THR A 1 76 ? 1.681 -3.584 -15.726 1.00 86.38 76 THR A O 1
ATOM 631 N N . LEU A 1 77 ? 0.449 -2.282 -14.386 1.00 88.69 77 LEU A N 1
ATOM 632 C CA . LEU A 1 77 ? 0.811 -1.035 -15.082 1.00 88.69 77 LEU A CA 1
ATOM 633 C C . LEU A 1 77 ? 2.330 -0.779 -15.121 1.00 88.69 77 LEU A C 1
ATOM 635 O O . LEU A 1 77 ? 2.804 -0.101 -16.025 1.00 88.69 77 LEU A O 1
ATOM 639 N N . LEU A 1 78 ? 3.100 -1.354 -14.191 1.00 92.38 78 LEU A N 1
ATOM 640 C CA . LEU A 1 78 ? 4.565 -1.288 -14.191 1.00 92.38 78 LEU A CA 1
ATOM 641 C C . LEU A 1 78 ? 5.188 -1.885 -15.469 1.00 92.38 78 LEU A C 1
ATOM 643 O O . LEU A 1 78 ? 6.286 -1.503 -15.865 1.00 92.38 78 LEU A O 1
ATOM 647 N N . ASP A 1 79 ? 4.488 -2.811 -16.126 1.00 91.06 79 ASP A N 1
ATOM 648 C CA . ASP A 1 79 ? 5.002 -3.529 -17.293 1.00 91.06 79 ASP A CA 1
ATOM 649 C C . ASP A 1 79 ? 4.974 -2.665 -18.560 1.00 91.06 79 ASP A C 1
ATOM 651 O O . ASP A 1 79 ? 5.717 -2.927 -19.501 1.00 91.06 79 ASP A O 1
ATOM 655 N N . THR A 1 80 ? 4.135 -1.627 -18.580 1.00 91.94 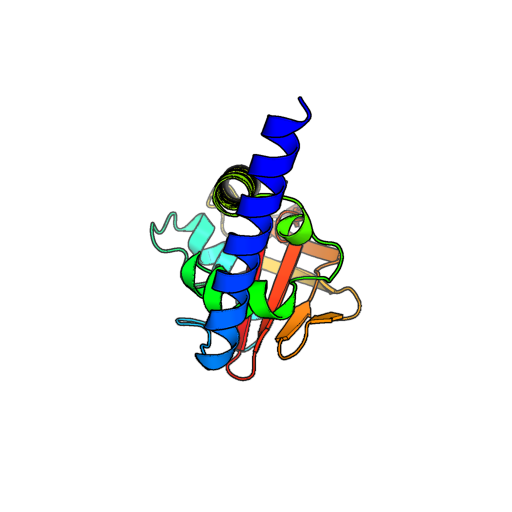80 THR A N 1
ATOM 656 C CA . THR A 1 80 ? 3.862 -0.818 -19.778 1.00 91.94 80 THR A CA 1
ATOM 657 C C . THR A 1 80 ? 4.053 0.680 -19.571 1.00 91.94 80 THR A C 1
ATOM 659 O O . THR A 1 80 ? 3.959 1.442 -20.529 1.00 91.94 80 THR A O 1
ATOM 662 N N . THR A 1 81 ? 4.272 1.132 -18.336 1.00 92.81 81 THR A N 1
ATOM 663 C CA . THR A 1 81 ? 4.345 2.556 -17.995 1.00 92.81 81 THR A CA 1
ATOM 664 C C . THR A 1 81 ? 5.749 2.918 -17.508 1.00 92.81 81 THR A C 1
ATOM 666 O O . THR A 1 81 ? 6.228 2.295 -16.558 1.00 92.81 81 THR A O 1
ATOM 669 N N . PRO A 1 82 ? 6.399 3.945 -18.092 1.00 94.44 82 PRO A N 1
ATOM 670 C CA . PRO A 1 82 ? 7.652 4.488 -17.580 1.00 94.44 82 PRO A CA 1
ATOM 671 C C . PRO A 1 82 ? 7.586 4.788 -16.083 1.00 94.44 82 PRO A C 1
ATOM 673 O O . PRO A 1 82 ? 6.605 5.340 -15.582 1.00 94.44 82 PRO A O 1
ATOM 676 N N . LEU A 1 83 ? 8.660 4.494 -15.359 1.00 94.00 83 LEU A N 1
ATOM 677 C CA . LEU A 1 83 ? 8.682 4.507 -13.899 1.00 94.00 83 LEU A CA 1
ATOM 678 C C . LEU A 1 83 ? 8.344 5.882 -13.306 1.00 94.00 83 LEU A C 1
ATOM 680 O O . LEU A 1 83 ? 7.662 5.972 -12.286 1.00 94.00 83 LEU A O 1
ATOM 684 N N . LEU A 1 84 ? 8.779 6.962 -13.963 1.00 93.88 84 LEU A N 1
ATOM 685 C CA . LEU A 1 84 ? 8.460 8.332 -13.549 1.00 93.88 84 LEU A CA 1
ATOM 686 C C . LEU A 1 84 ? 6.958 8.636 -13.651 1.00 93.88 84 LEU A C 1
ATOM 688 O O . LEU A 1 84 ? 6.401 9.314 -12.792 1.00 93.88 84 LEU A O 1
ATOM 692 N N . GLU A 1 85 ? 6.304 8.163 -14.707 1.00 94.25 85 GLU A N 1
ATOM 693 C CA . GLU A 1 85 ? 4.863 8.342 -14.908 1.00 94.25 85 GLU A CA 1
ATOM 694 C C . GLU A 1 85 ? 4.084 7.437 -13.960 1.00 94.25 85 GLU A C 1
ATOM 696 O O . GLU A 1 85 ? 3.146 7.887 -13.302 1.00 94.25 85 GLU A O 1
ATOM 701 N N . TYR A 1 86 ? 4.542 6.196 -13.802 1.00 93.81 86 TYR A N 1
ATOM 702 C CA . TYR A 1 86 ? 3.990 5.252 -12.846 1.00 93.81 86 TYR A CA 1
ATOM 703 C C . TYR A 1 86 ? 4.032 5.807 -11.414 1.00 93.81 86 TYR A C 1
ATOM 705 O O . TYR A 1 86 ? 3.028 5.751 -10.703 1.00 93.81 86 TYR A O 1
ATOM 713 N N . LYS A 1 87 ? 5.145 6.440 -11.018 1.00 95.25 87 LYS A N 1
ATOM 714 C CA . LYS A 1 87 ? 5.279 7.136 -9.732 1.00 95.25 87 LYS A CA 1
ATOM 715 C C . LYS A 1 87 ? 4.205 8.207 -9.542 1.00 95.25 87 LYS A C 1
ATOM 717 O O . LYS A 1 87 ? 3.501 8.171 -8.539 1.00 95.25 87 LYS A O 1
ATOM 722 N N . LYS A 1 88 ? 4.021 9.096 -10.523 1.00 95.06 88 LYS A N 1
ATOM 723 C CA . LYS A 1 88 ? 2.998 10.158 -10.464 1.00 95.06 88 LYS A CA 1
ATOM 724 C C . LYS A 1 88 ? 1.586 9.591 -10.317 1.00 95.06 88 LYS A C 1
ATOM 726 O O . LYS A 1 88 ? 0.776 10.126 -9.559 1.00 95.06 88 LYS A O 1
ATOM 731 N N . VAL A 1 89 ? 1.288 8.501 -11.029 1.00 93.19 89 VAL A N 1
ATOM 732 C CA . VAL A 1 89 ? -0.007 7.811 -10.932 1.00 93.19 89 VAL A CA 1
ATOM 733 C C . VAL A 1 89 ? -0.217 7.258 -9.523 1.00 93.19 89 VAL A C 1
ATOM 735 O O . VAL A 1 89 ? -1.294 7.442 -8.955 1.00 93.19 89 VAL A O 1
ATOM 738 N N . LEU A 1 90 ? 0.795 6.607 -8.944 1.00 93.19 90 LEU A N 1
ATOM 739 C CA . LEU A 1 90 ? 0.718 6.093 -7.577 1.00 93.19 90 LEU A CA 1
ATOM 740 C C . LEU A 1 90 ? 0.537 7.221 -6.557 1.00 93.19 90 LEU A C 1
ATOM 742 O O . LEU A 1 90 ? -0.414 7.164 -5.788 1.00 93.19 90 LEU A O 1
ATOM 746 N N . GLU A 1 91 ? 1.355 8.272 -6.603 1.00 93.69 91 GLU A N 1
ATOM 747 C CA . GLU A 1 91 ? 1.274 9.426 -5.689 1.00 93.69 91 GLU A CA 1
ATOM 748 C C . GLU A 1 91 ? -0.100 10.117 -5.732 1.00 93.69 91 GLU A C 1
ATOM 750 O O . GLU A 1 91 ? -0.661 10.501 -4.702 1.00 93.69 91 GLU A O 1
ATOM 755 N N . THR A 1 92 ? -0.689 10.225 -6.925 1.00 94.19 92 THR A N 1
ATOM 756 C CA . THR A 1 92 ? -2.035 10.784 -7.109 1.00 94.19 92 THR A CA 1
ATOM 757 C C . THR A 1 92 ? -3.093 9.911 -6.429 1.00 94.19 92 THR A C 1
ATOM 759 O O . THR A 1 92 ? -3.932 10.405 -5.675 1.00 94.19 92 THR A O 1
ATOM 762 N N . ARG A 1 93 ? -3.047 8.593 -6.660 1.00 93.88 93 ARG A N 1
ATOM 763 C CA . ARG A 1 93 ? -3.976 7.635 -6.033 1.00 93.88 93 ARG A CA 1
ATOM 764 C C . ARG A 1 93 ? -3.808 7.593 -4.518 1.00 93.88 93 ARG A C 1
ATOM 766 O O . ARG A 1 93 ? -4.805 7.493 -3.809 1.00 93.88 93 ARG A O 1
ATOM 773 N N . GLU A 1 94 ? -2.569 7.675 -4.046 1.00 93.81 94 GLU A N 1
ATOM 774 C CA . GLU A 1 94 ? -2.219 7.736 -2.629 1.00 93.81 94 GLU A CA 1
ATOM 775 C C . GLU A 1 94 ? -2.828 8.966 -1.963 1.00 93.81 94 GLU A C 1
ATOM 777 O O . GLU A 1 94 ? -3.496 8.834 -0.939 1.00 93.81 94 GLU A O 1
ATOM 782 N N . THR A 1 95 ? -2.684 10.134 -2.591 1.00 93.56 95 THR A N 1
ATOM 783 C CA . THR A 1 95 ? -3.269 11.387 -2.103 1.00 93.56 95 THR A CA 1
ATOM 784 C C . THR A 1 95 ? -4.788 11.273 -1.973 1.00 93.56 95 THR A C 1
ATOM 786 O O . THR A 1 95 ? -5.324 11.515 -0.895 1.00 93.56 95 THR A O 1
ATOM 789 N N . PHE A 1 96 ? -5.485 10.824 -3.025 1.00 95.00 96 PHE A N 1
ATOM 790 C CA . PHE A 1 96 ? -6.942 10.653 -2.978 1.00 95.00 96 PHE A CA 1
ATOM 791 C C . PHE A 1 96 ? -7.389 9.661 -1.902 1.00 95.00 96 PHE A C 1
ATOM 793 O O . PHE A 1 96 ? -8.345 9.930 -1.178 1.00 95.00 96 PHE A O 1
ATOM 800 N N . ALA A 1 97 ? -6.687 8.536 -1.764 1.00 95.31 97 ALA A N 1
ATOM 801 C CA . ALA A 1 97 ? -6.997 7.534 -0.753 1.00 95.31 97 ALA A CA 1
ATOM 802 C C . ALA A 1 97 ? -6.839 8.082 0.671 1.00 95.31 97 ALA A C 1
ATOM 804 O O . ALA A 1 97 ? -7.714 7.874 1.506 1.00 95.31 97 ALA A O 1
ATOM 805 N N . ILE A 1 98 ? -5.741 8.791 0.948 1.00 93.81 98 ILE A N 1
ATOM 806 C CA . ILE A 1 98 ? -5.476 9.398 2.258 1.00 93.81 98 ILE A CA 1
ATOM 807 C C . ILE A 1 98 ? -6.520 10.469 2.573 1.00 93.81 98 ILE A C 1
ATOM 809 O O . ILE A 1 98 ? -7.072 10.473 3.673 1.00 93.81 98 ILE A O 1
ATOM 813 N N . THR A 1 99 ? -6.834 11.341 1.610 1.00 93.44 99 THR A N 1
ATOM 814 C CA . THR A 1 99 ? -7.886 12.353 1.763 1.00 93.44 99 THR A CA 1
ATOM 815 C C . THR A 1 99 ? -9.232 11.707 2.081 1.00 93.44 99 THR A C 1
ATOM 817 O O . THR A 1 99 ? -9.897 12.135 3.018 1.00 93.44 99 THR A O 1
ATOM 820 N N . GLU A 1 100 ? -9.614 10.645 1.372 1.00 94.62 100 GLU A N 1
ATOM 821 C CA . GLU A 1 100 ? -10.878 9.945 1.613 1.00 94.62 100 GLU A CA 1
ATOM 822 C C . GLU A 1 100 ? -10.912 9.253 2.985 1.00 94.62 100 GLU A C 1
ATOM 824 O O . GLU A 1 100 ? -11.900 9.373 3.710 1.00 94.62 100 GLU A O 1
ATOM 829 N N . ILE A 1 101 ? -9.823 8.588 3.397 1.00 94.44 101 ILE A N 1
ATOM 830 C CA . ILE A 1 101 ? -9.705 7.997 4.743 1.00 94.44 101 ILE A CA 1
ATOM 831 C C . ILE A 1 101 ? -9.895 9.081 5.811 1.00 94.44 101 ILE A C 1
ATOM 833 O O . ILE A 1 101 ? -10.688 8.907 6.739 1.00 94.44 101 ILE A O 1
ATOM 837 N N . ASN A 1 102 ? -9.206 10.213 5.664 1.00 92.62 102 ASN A N 1
ATOM 838 C CA . ASN A 1 102 ? -9.311 11.334 6.593 1.00 92.62 102 ASN A CA 1
ATOM 839 C C . ASN A 1 102 ? -10.719 11.942 6.608 1.00 92.62 102 ASN A C 1
ATOM 841 O O . ASN A 1 102 ? -11.236 12.227 7.685 1.00 92.62 102 ASN A O 1
ATOM 845 N N . ASN A 1 103 ? -11.375 12.072 5.455 1.00 92.44 103 ASN A N 1
ATOM 846 C CA . ASN A 1 103 ? -12.741 12.591 5.357 1.00 92.44 103 ASN A CA 1
ATOM 847 C C . ASN A 1 103 ? -13.780 11.660 5.987 1.00 92.44 103 ASN A C 1
ATOM 849 O O . ASN A 1 103 ? -14.769 12.142 6.537 1.00 92.44 103 ASN A O 1
ATOM 853 N N . ARG A 1 104 ? -13.570 10.339 5.919 1.00 92.44 104 ARG A N 1
ATOM 854 C CA . ARG A 1 104 ? -14.470 9.346 6.523 1.00 92.44 104 ARG A CA 1
ATOM 855 C C . ARG A 1 104 ? -14.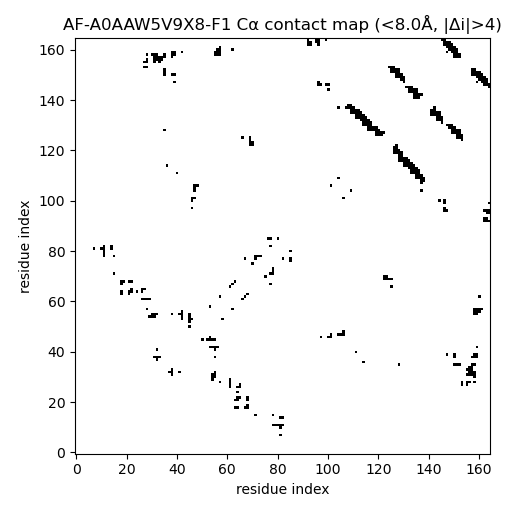285 9.217 8.026 1.00 92.44 104 ARG A C 1
ATOM 857 O O . ARG A 1 104 ? -15.269 9.052 8.741 1.00 92.44 104 ARG A O 1
ATOM 864 N N . ILE A 1 105 ? -13.041 9.264 8.505 1.00 91.81 105 ILE A N 1
ATOM 865 C CA . ILE A 1 105 ? -12.739 9.073 9.929 1.00 91.81 105 ILE A CA 1
ATOM 866 C C . ILE A 1 105 ? -12.801 10.395 10.705 1.00 91.81 105 ILE A C 1
ATOM 868 O O . ILE A 1 105 ? -13.156 10.404 11.880 1.00 91.81 105 ILE A O 1
ATOM 872 N N . GLN A 1 106 ? -12.503 11.521 10.053 1.00 89.12 106 GLN A N 1
ATOM 873 C CA . GLN A 1 106 ? -12.606 12.883 10.596 1.00 89.12 106 GLN A CA 1
ATOM 874 C C . GLN A 1 106 ? -11.867 13.088 11.925 1.00 89.12 106 GLN A C 1
ATOM 876 O O . GLN A 1 106 ? -12.325 13.823 12.796 1.00 89.12 106 GLN A O 1
ATOM 881 N N . GLY A 1 107 ? -10.742 12.395 12.128 1.00 85.38 107 GLY A N 1
ATOM 882 C CA . GLY A 1 107 ? -9.996 12.470 13.389 1.00 85.38 107 GLY A CA 1
ATOM 883 C C . GLY A 1 107 ? -10.696 11.831 14.592 1.00 85.38 107 GLY A C 1
ATOM 884 O O . GLY A 1 107 ? -10.172 11.898 15.703 1.00 85.38 107 GLY A O 1
ATOM 885 N N . LYS A 1 108 ? -11.866 11.212 14.401 1.00 89.94 108 LYS A N 1
ATOM 886 C CA . LYS A 1 108 ? -12.642 10.623 15.488 1.00 89.94 108 LYS A CA 1
ATOM 887 C C . LYS A 1 108 ? -12.009 9.322 15.990 1.00 89.94 108 LYS A C 1
ATOM 889 O O . LYS A 1 108 ? -11.393 8.588 15.208 1.00 89.94 108 LYS A O 1
ATOM 894 N N . PRO A 1 109 ? -12.192 8.981 17.280 1.00 91.69 109 PRO A N 1
ATOM 895 C CA . PRO A 1 109 ? -11.879 7.651 17.778 1.00 91.69 109 PRO A CA 1
ATOM 896 C C . PRO A 1 109 ? -12.630 6.589 16.974 1.00 91.69 109 PRO A C 1
ATOM 898 O O . PRO A 1 109 ? -13.823 6.720 16.705 1.00 91.69 109 PRO A O 1
ATOM 901 N N . TYR A 1 110 ? -11.928 5.523 16.608 1.00 94.12 110 TYR A N 1
ATOM 902 C CA . TYR A 1 110 ? -12.491 4.442 15.815 1.00 94.12 110 TYR A CA 1
ATOM 903 C C . TYR A 1 110 ? -12.035 3.085 16.339 1.00 94.12 110 TYR A C 1
ATOM 905 O O . TYR A 1 110 ? -11.001 2.955 17.000 1.00 94.12 110 TYR A O 1
ATOM 913 N N . ARG A 1 111 ? -12.794 2.046 15.990 1.00 95.44 111 ARG A N 1
ATOM 914 C CA . ARG A 1 111 ? -12.438 0.649 16.238 1.00 95.44 111 ARG A CA 1
ATOM 915 C C . ARG A 1 111 ? -12.611 -0.165 14.965 1.00 95.44 111 ARG A C 1
ATOM 917 O O . ARG A 1 111 ? -13.678 -0.153 14.366 1.00 95.44 111 ARG A O 1
ATOM 924 N N . ILE A 1 112 ? -11.591 -0.923 14.574 1.00 96.81 112 ILE A N 1
ATOM 925 C CA . ILE A 1 112 ? -11.740 -1.920 13.505 1.00 96.81 112 ILE A CA 1
ATOM 926 C C . ILE A 1 112 ? -12.588 -3.072 14.057 1.00 96.81 112 ILE A C 1
ATOM 928 O O . ILE A 1 112 ? -12.213 -3.696 15.049 1.00 96.81 112 ILE A O 1
ATOM 932 N N . ILE A 1 113 ? -13.740 -3.325 13.438 1.00 97.06 113 ILE A N 1
ATOM 933 C CA . ILE A 1 113 ? -14.663 -4.396 13.836 1.00 97.06 113 ILE A CA 1
ATOM 934 C C . ILE A 1 113 ? -14.247 -5.705 13.174 1.00 97.06 113 ILE A C 1
ATOM 936 O O . ILE A 1 113 ? -14.126 -6.731 13.837 1.00 97.06 113 ILE A O 1
ATOM 940 N N . SER A 1 114 ? -14.034 -5.665 11.859 1.00 97.06 114 SER A N 1
ATOM 941 C CA . SER A 1 114 ? -13.654 -6.835 11.077 1.00 97.06 114 SER A CA 1
ATOM 942 C C . SER A 1 114 ? -12.884 -6.439 9.824 1.00 97.06 114 SER A C 1
ATOM 944 O O . SER A 1 114 ? -13.062 -5.347 9.276 1.00 97.06 114 SER A O 1
ATOM 946 N N . ILE A 1 115 ? -12.039 -7.360 9.363 1.00 98.06 115 ILE A N 1
ATOM 947 C CA . ILE A 1 115 ? -11.404 -7.294 8.051 1.00 98.06 115 ILE A CA 1
ATOM 948 C C . ILE A 1 115 ? -11.644 -8.630 7.361 1.00 98.06 115 ILE A C 1
ATOM 950 O O . ILE A 1 115 ? -11.117 -9.659 7.782 1.00 98.06 115 ILE A O 1
ATOM 954 N N . ASP A 1 116 ? -12.431 -8.595 6.295 1.00 96.69 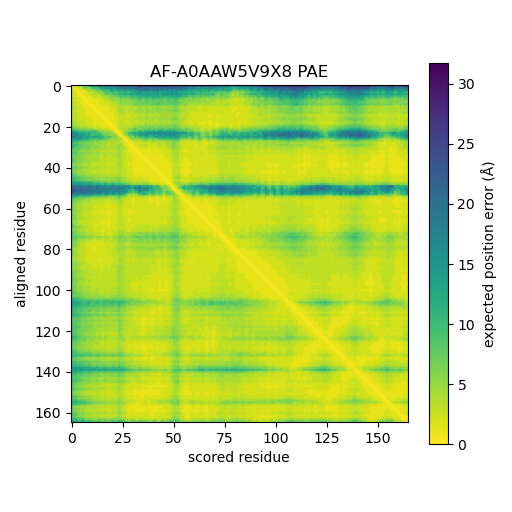116 ASP A N 1
ATOM 955 C CA . ASP A 1 116 ? -12.645 -9.751 5.438 1.00 96.69 116 ASP A CA 1
ATOM 956 C C . ASP A 1 116 ? -11.550 -9.766 4.375 1.00 96.69 116 ASP A C 1
ATOM 958 O O . ASP A 1 116 ? -11.296 -8.752 3.723 1.00 96.69 116 ASP A O 1
ATOM 962 N N . TRP A 1 117 ? -10.892 -10.907 4.188 1.00 97.75 117 TRP A N 1
ATOM 963 C CA . TRP A 1 117 ? -9.744 -11.042 3.292 1.00 97.75 117 TRP A CA 1
ATOM 964 C C . TRP A 1 117 ? -10.089 -11.881 2.063 1.00 97.75 117 TRP A C 1
ATOM 966 O O . TRP A 1 117 ? -10.770 -12.900 2.163 1.00 97.75 117 TRP A O 1
ATOM 976 N N . GLU A 1 118 ? -9.562 -11.494 0.904 1.00 97.44 118 GLU A N 1
ATOM 977 C CA . GLU A 1 118 ? -9.477 -12.404 -0.237 1.00 97.44 118 GLU A CA 1
ATOM 978 C C . GLU A 1 118 ? -8.407 -13.482 0.008 1.00 97.44 118 GLU A C 1
ATOM 980 O O . GLU A 1 118 ? -7.535 -13.347 0.878 1.00 97.44 118 GLU A O 1
ATOM 985 N N . LYS A 1 119 ? -8.439 -14.551 -0.801 1.00 96.75 119 LYS A N 1
ATOM 986 C CA . LYS A 1 119 ? -7.359 -15.544 -0.817 1.00 96.75 119 LYS A CA 1
ATOM 987 C C . LYS A 1 119 ? -6.032 -14.830 -1.125 1.00 96.75 119 LYS A C 1
ATOM 989 O O . LYS A 1 119 ? -5.976 -14.067 -2.094 1.00 96.75 119 LYS A O 1
ATOM 994 N N . PRO A 1 120 ? -4.971 -15.062 -0.333 1.00 96.56 120 PRO A N 1
ATOM 995 C CA . PRO A 1 120 ? -3.694 -14.405 -0.562 1.00 96.56 120 PRO A CA 1
ATOM 996 C C . PRO A 1 120 ? -3.103 -14.783 -1.921 1.00 96.56 120 PRO A C 1
ATOM 998 O O . PRO A 1 120 ? -3.317 -15.890 -2.424 1.00 96.56 120 PRO A O 1
ATOM 1001 N N . ARG A 1 121 ? -2.335 -13.858 -2.499 1.00 94.81 121 ARG A N 1
ATOM 1002 C CA . ARG A 1 121 ? -1.614 -14.054 -3.762 1.00 94.81 121 ARG A CA 1
ATOM 1003 C C . ARG A 1 121 ? -0.115 -14.039 -3.507 1.00 94.81 121 ARG A C 1
ATOM 1005 O O . ARG A 1 121 ? 0.372 -13.171 -2.793 1.00 94.81 121 ARG A O 1
ATOM 1012 N N . MET A 1 122 ? 0.612 -14.972 -4.110 1.00 94.75 122 MET A N 1
ATOM 1013 C CA . MET A 1 122 ? 2.073 -14.996 -4.043 1.00 94.75 122 MET A CA 1
ATOM 1014 C C . MET A 1 122 ? 2.665 -14.154 -5.171 1.00 94.75 122 MET A C 1
ATOM 1016 O O . MET A 1 122 ? 2.332 -14.340 -6.343 1.00 94.75 122 MET A O 1
ATOM 1020 N N . TYR A 1 123 ? 3.574 -13.251 -4.820 1.00 90.88 123 TYR A N 1
ATOM 1021 C CA . TYR A 1 123 ? 4.337 -12.440 -5.753 1.00 90.88 123 TYR A CA 1
ATOM 1022 C C . TYR A 1 123 ? 5.822 -12.730 -5.547 1.00 90.88 123 TYR A C 1
ATOM 1024 O O . TYR A 1 123 ? 6.485 -12.020 -4.809 1.00 90.88 123 TYR A O 1
ATOM 1032 N N . GLY A 1 124 ? 6.335 -13.793 -6.175 1.00 88.88 124 GLY A N 1
ATOM 1033 C CA . GLY A 1 124 ? 7.728 -14.190 -5.949 1.00 88.88 124 GLY A CA 1
ATOM 1034 C C . GLY A 1 124 ? 7.929 -14.533 -4.474 1.00 88.88 124 GLY A C 1
ATOM 1035 O O . GLY A 1 124 ? 7.233 -15.410 -3.961 1.00 88.88 124 GLY A O 1
ATOM 1036 N N . ASP A 1 125 ? 8.799 -13.784 -3.801 1.00 90.06 125 ASP A N 1
ATOM 1037 C CA . ASP A 1 125 ? 9.153 -13.995 -2.394 1.00 90.06 125 ASP A CA 1
ATOM 1038 C C . ASP A 1 125 ? 8.247 -13.256 -1.393 1.00 90.06 125 ASP A C 1
ATOM 1040 O O . ASP A 1 125 ? 8.398 -13.433 -0.182 1.00 90.06 125 ASP A O 1
ATOM 1044 N N . ILE A 1 126 ? 7.302 -12.435 -1.866 1.00 94.38 126 ILE A N 1
ATOM 1045 C CA . ILE A 1 126 ? 6.357 -11.711 -1.002 1.00 94.38 126 ILE A CA 1
ATOM 1046 C C . ILE A 1 126 ? 4.929 -12.230 -1.165 1.00 94.38 126 ILE A C 1
ATOM 1048 O O . ILE A 1 126 ? 4.516 -12.688 -2.233 1.00 94.38 126 ILE A O 1
ATOM 1052 N N . ILE A 1 127 ? 4.141 -12.122 -0.099 1.00 96.94 127 ILE A N 1
ATOM 1053 C CA . ILE A 1 127 ? 2.720 -12.480 -0.096 1.00 96.94 127 ILE A CA 1
ATOM 1054 C C . ILE A 1 127 ? 1.860 -11.218 -0.084 1.00 96.94 127 ILE A C 1
ATOM 1056 O O . ILE A 1 127 ? 2.092 -10.299 0.692 1.00 96.94 127 ILE A O 1
ATOM 1060 N N . GLY A 1 128 ? 0.863 -11.153 -0.959 1.00 97.50 128 GLY A N 1
ATOM 1061 C CA . GLY A 1 128 ? -0.125 -10.083 -1.006 1.00 97.50 128 GLY A CA 1
ATOM 1062 C C . GLY A 1 128 ? -1.442 -10.509 -0.364 1.00 97.50 128 GLY A C 1
ATOM 1063 O O . GLY A 1 128 ? -2.022 -11.536 -0.725 1.00 97.50 128 GLY A O 1
ATOM 1064 N N . HIS A 1 129 ? -1.938 -9.686 0.552 1.00 98.19 129 HIS A N 1
ATOM 1065 C CA . HIS A 1 129 ? -3.236 -9.820 1.198 1.00 98.19 129 HIS A CA 1
ATOM 1066 C C . HIS A 1 129 ? -4.135 -8.659 0.788 1.00 98.19 129 HIS A C 1
ATOM 1068 O O . HIS A 1 129 ? -3.924 -7.516 1.197 1.00 98.19 129 HIS A O 1
ATOM 1074 N N . LYS A 1 130 ? -5.160 -8.962 -0.007 1.00 97.25 130 LYS A N 1
ATOM 1075 C CA . LYS A 1 130 ? -6.167 -7.987 -0.414 1.00 97.25 130 LYS A CA 1
ATOM 1076 C C . LYS A 1 130 ? -7.351 -8.036 0.552 1.00 97.25 130 LYS A C 1
ATOM 1078 O O . LYS A 1 130 ? -7.975 -9.095 0.670 1.00 97.25 130 LYS A O 1
ATOM 1083 N N . PRO A 1 131 ? -7.665 -6.944 1.264 1.00 97.00 131 PRO A N 1
ATOM 1084 C CA . PRO A 1 131 ? -8.893 -6.886 2.035 1.00 97.00 131 PRO A CA 1
ATOM 1085 C C . PRO A 1 131 ? -10.071 -6.774 1.059 1.00 97.00 131 PRO A C 1
ATOM 1087 O O . PRO A 1 131 ? -10.059 -5.972 0.127 1.00 97.00 131 PRO A O 1
ATOM 1090 N N . LYS A 1 132 ? -11.089 -7.604 1.267 1.00 94.38 132 LYS A N 1
ATOM 1091 C CA . LYS A 1 132 ? -12.379 -7.509 0.584 1.00 94.38 132 LYS A CA 1
ATOM 1092 C C . LYS A 1 132 ? -13.222 -6.393 1.197 1.00 94.38 132 LYS A C 1
ATOM 1094 O O . LYS A 1 132 ? -13.915 -5.672 0.485 1.00 94.38 132 LYS A O 1
ATOM 1099 N N . THR A 1 133 ? -13.194 -6.265 2.522 1.00 93.75 133 THR A N 1
ATOM 1100 C CA . THR A 1 133 ? -13.956 -5.254 3.263 1.00 93.75 133 THR A CA 1
ATOM 1101 C C . THR A 1 133 ? -13.267 -4.978 4.594 1.00 93.75 133 THR A C 1
ATOM 1103 O O . THR A 1 133 ? -12.911 -5.916 5.303 1.00 93.75 133 THR A O 1
ATOM 1106 N N . ILE A 1 134 ? -13.104 -3.704 4.952 1.00 97.62 134 ILE A N 1
ATOM 1107 C CA . ILE A 1 134 ? -12.665 -3.277 6.286 1.00 97.62 134 ILE A CA 1
ATOM 1108 C C . ILE A 1 134 ? -13.842 -2.548 6.927 1.00 97.62 134 ILE A C 1
ATOM 1110 O O . ILE A 1 134 ? -14.262 -1.505 6.429 1.00 97.62 134 ILE A O 1
ATOM 1114 N N . LYS A 1 135 ? -14.397 -3.099 8.010 1.00 97.75 135 LYS A N 1
ATOM 1115 C CA . LYS A 1 135 ? -15.495 -2.473 8.757 1.00 97.75 135 LYS A CA 1
ATOM 1116 C C . LYS A 1 135 ? -14.942 -1.758 9.975 1.00 97.75 135 LYS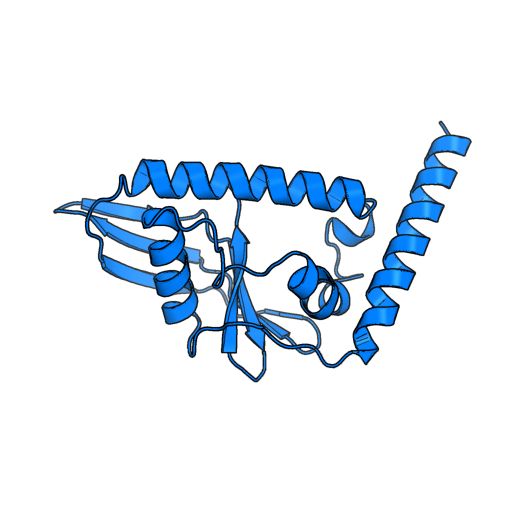 A C 1
ATOM 1118 O O . LYS A 1 135 ? -14.254 -2.365 10.799 1.00 97.75 135 LYS A O 1
ATOM 1123 N N . ILE A 1 136 ? -15.272 -0.480 10.096 1.00 96.69 136 ILE A N 1
ATOM 1124 C CA . ILE A 1 136 ? -14.808 0.384 11.175 1.00 96.69 136 ILE A CA 1
ATOM 1125 C C . ILE A 1 136 ? -16.017 0.949 11.909 1.00 96.69 136 ILE A C 1
ATOM 1127 O O . ILE A 1 136 ? -16.957 1.422 11.277 1.00 96.69 136 ILE A O 1
ATOM 1131 N N . GLN A 1 137 ? -15.991 0.899 13.235 1.00 96.69 137 GLN A N 1
ATOM 1132 C CA . GLN A 1 137 ? -16.950 1.581 14.089 1.00 96.69 137 GLN A CA 1
ATOM 1133 C C . GLN A 1 137 ? -16.418 2.965 14.440 1.00 96.69 137 GLN A C 1
ATOM 1135 O O . GLN A 1 137 ? -15.289 3.080 14.923 1.00 96.69 137 GLN A O 1
ATOM 1140 N N . ILE A 1 138 ? -17.244 3.983 14.230 1.00 94.75 138 ILE A N 1
ATOM 1141 C CA . ILE A 1 138 ? -17.017 5.359 14.668 1.00 94.75 138 ILE A CA 1
ATOM 1142 C C . ILE A 1 138 ? -18.301 5.804 15.354 1.00 94.75 138 ILE A C 1
ATOM 1144 O O . ILE A 1 138 ? -19.376 5.736 14.757 1.00 94.75 138 ILE A O 1
ATOM 1148 N N . ASP A 1 139 ? -18.202 6.222 16.613 1.00 91.19 139 ASP A N 1
ATOM 1149 C CA . ASP A 1 139 ? -19.369 6.482 17.457 1.00 91.19 139 ASP A CA 1
ATOM 1150 C C . ASP A 1 139 ? -20.334 5.262 17.431 1.00 91.19 139 ASP A C 1
ATOM 1152 O O . ASP A 1 139 ? -19.929 4.121 17.683 1.00 91.19 139 ASP A O 1
ATOM 1156 N N . ASN A 1 140 ? -21.600 5.476 17.061 1.00 91.12 140 ASN A N 1
ATOM 1157 C CA . ASN A 1 140 ? -22.614 4.423 16.919 1.00 91.12 140 ASN A CA 1
ATOM 1158 C C . ASN A 1 140 ? -22.824 3.965 15.463 1.00 91.12 140 ASN A C 1
ATOM 1160 O O . ASN A 1 140 ? -23.816 3.302 15.164 1.00 91.12 140 ASN A O 1
ATOM 1164 N N . GLN A 1 141 ? -21.923 4.326 14.547 1.00 95.31 141 GLN A N 1
ATOM 1165 C CA . GLN A 1 141 ? -22.030 4.000 13.127 1.00 95.31 141 GLN A CA 1
ATOM 1166 C C . GLN A 1 141 ? -20.935 3.028 12.691 1.00 95.31 141 GLN A C 1
ATOM 1168 O O . GLN A 1 141 ? -19.790 3.103 13.136 1.00 95.31 141 GLN A O 1
ATOM 1173 N N . VAL A 1 142 ? -21.293 2.117 11.784 1.00 96.69 142 VAL A N 1
ATOM 1174 C CA . VAL A 1 142 ? -20.343 1.224 11.116 1.00 96.69 142 VAL A CA 1
ATOM 1175 C C . VAL A 1 142 ? -20.165 1.698 9.686 1.00 96.69 142 VAL A C 1
ATOM 1177 O O . VAL A 1 142 ? -21.119 1.710 8.911 1.00 96.69 142 VAL A O 1
ATOM 1180 N N . ILE A 1 143 ? -18.936 2.054 9.337 1.00 95.81 143 ILE A N 1
ATOM 1181 C CA . ILE A 1 143 ? -18.553 2.439 7.982 1.00 95.81 143 ILE A CA 1
ATOM 1182 C C . ILE A 1 143 ? -17.685 1.356 7.345 1.00 95.81 143 ILE A C 1
ATOM 1184 O O . ILE A 1 143 ? -17.012 0.579 8.030 1.00 95.81 143 ILE A O 1
ATOM 1188 N N . VAL A 1 144 ? -17.687 1.320 6.015 1.00 96.12 144 VAL A N 1
ATOM 1189 C CA . VAL A 1 144 ? -16.773 0.489 5.230 1.00 96.12 144 VAL A CA 1
ATOM 1190 C C . VAL A 1 144 ? -15.648 1.363 4.698 1.00 96.12 144 VAL A C 1
ATOM 1192 O O . VAL A 1 144 ? -15.892 2.435 4.142 1.00 96.12 144 VAL A O 1
ATOM 1195 N N . LEU A 1 145 ? -14.420 0.883 4.859 1.00 95.19 145 LEU A N 1
ATOM 1196 C CA . LEU A 1 145 ? -13.232 1.472 4.267 1.00 95.19 145 LEU A CA 1
ATOM 1197 C C . LEU A 1 145 ? -12.697 0.550 3.174 1.00 95.19 145 LEU A C 1
ATOM 1199 O O . LEU A 1 145 ? -12.380 -0.615 3.417 1.00 95.19 145 LEU A O 1
ATOM 1203 N N . ASP A 1 146 ? -12.596 1.083 1.968 1.00 94.88 146 ASP A N 1
ATOM 1204 C CA . ASP A 1 146 ? -12.192 0.361 0.766 1.00 94.88 146 ASP A CA 1
ATOM 1205 C C . ASP A 1 146 ? -10.902 0.915 0.150 1.00 94.88 146 ASP A C 1
ATOM 1207 O O . ASP A 1 146 ? -10.418 0.379 -0.845 1.00 94.88 146 ASP A O 1
ATOM 1211 N N . GLN A 1 147 ? -10.298 1.942 0.756 1.00 96.31 147 GLN A N 1
ATOM 1212 C CA . GLN A 1 147 ? -9.114 2.630 0.229 1.00 96.31 147 GLN A CA 1
ATOM 1213 C C . GLN A 1 147 ? -7.829 1.800 0.335 1.00 96.31 147 GLN A C 1
ATOM 1215 O O . GLN A 1 147 ? -6.911 1.973 -0.465 1.00 96.31 147 GLN A O 1
ATOM 1220 N N . ILE A 1 148 ? -7.746 0.874 1.295 1.00 97.38 148 ILE A N 1
ATOM 1221 C CA . ILE A 1 148 ? -6.606 -0.039 1.439 1.00 97.38 148 ILE A CA 1
ATOM 1222 C C . ILE A 1 148 ? -6.802 -1.208 0.476 1.00 97.38 148 ILE A C 1
ATOM 1224 O O . ILE A 1 148 ? -7.694 -2.025 0.670 1.00 97.38 148 ILE A O 1
ATOM 1228 N N . LYS A 1 149 ? -5.969 -1.306 -0.565 1.00 96.44 149 LYS A N 1
ATOM 1229 C CA . LYS A 1 149 ? -6.146 -2.289 -1.648 1.00 96.44 149 LYS A CA 1
ATOM 1230 C C . LYS A 1 149 ? -5.229 -3.508 -1.515 1.00 96.44 149 LYS A C 1
ATOM 1232 O O . LYS A 1 149 ? -5.568 -4.572 -2.028 1.00 96.44 149 LYS A O 1
ATOM 1237 N N . MET A 1 150 ? -4.071 -3.375 -0.861 1.00 97.00 150 MET A N 1
ATOM 1238 C CA . MET A 1 150 ? -3.137 -4.491 -0.665 1.00 97.00 150 MET A CA 1
ATOM 1239 C C . MET A 1 150 ? -2.206 -4.271 0.531 1.00 97.00 150 MET A C 1
ATOM 1241 O O . MET A 1 150 ? -1.603 -3.205 0.680 1.00 97.00 150 MET A O 1
ATOM 1245 N N . ILE A 1 151 ? -2.038 -5.322 1.330 1.00 98.25 151 ILE A N 1
ATOM 1246 C CA . ILE A 1 151 ? -1.007 -5.451 2.362 1.00 98.25 151 ILE A CA 1
ATOM 1247 C C . ILE A 1 151 ? 0.010 -6.466 1.844 1.00 98.25 151 ILE A C 1
ATOM 1249 O O . ILE A 1 151 ? -0.384 -7.551 1.417 1.00 98.25 151 ILE A O 1
ATOM 1253 N N . PHE A 1 152 ? 1.299 -6.149 1.899 1.00 97.94 152 PHE A N 1
ATOM 1254 C CA . PHE A 1 152 ? 2.354 -7.102 1.554 1.00 97.94 152 PHE A CA 1
ATOM 1255 C C . PHE A 1 152 ? 3.015 -7.655 2.807 1.00 97.94 152 PHE A C 1
ATOM 1257 O O . PHE A 1 152 ? 3.241 -6.921 3.768 1.00 97.94 152 PHE A O 1
ATOM 1264 N N . GLY A 1 153 ? 3.309 -8.950 2.784 1.00 97.25 153 GLY A N 1
ATOM 1265 C CA . GLY A 1 153 ? 4.070 -9.666 3.794 1.00 97.25 153 GLY A CA 1
ATOM 1266 C C . GLY A 1 153 ? 5.421 -10.127 3.249 1.00 97.25 153 GLY A C 1
ATOM 1267 O O . GLY A 1 153 ? 5.497 -10.668 2.145 1.00 97.25 153 GLY A O 1
ATOM 1268 N N . THR A 1 154 ? 6.465 -9.937 4.050 1.00 95.25 154 THR A N 1
ATOM 1269 C CA . THR A 1 154 ? 7.790 -10.565 3.916 1.00 95.25 154 THR A CA 1
ATOM 1270 C C . THR A 1 154 ? 8.019 -11.485 5.117 1.00 95.25 154 THR A C 1
ATOM 1272 O O . THR A 1 154 ? 7.132 -11.677 5.952 1.00 95.25 154 THR A O 1
ATOM 1275 N N . LYS A 1 155 ? 9.231 -12.037 5.250 1.00 91.00 155 LYS A N 1
ATOM 1276 C CA . LYS A 1 155 ? 9.632 -12.791 6.446 1.00 91.00 155 LYS A CA 1
ATOM 1277 C C . LYS A 1 155 ? 9.636 -11.932 7.716 1.00 91.00 155 LYS A C 1
ATOM 1279 O O . LYS A 1 155 ? 9.377 -12.465 8.790 1.00 91.00 155 LYS A O 1
ATOM 1284 N N . SER A 1 156 ? 9.915 -10.631 7.608 1.00 92.88 156 SER A N 1
ATOM 1285 C CA . SER A 1 156 ? 9.962 -9.741 8.776 1.00 92.88 156 SER A CA 1
ATOM 1286 C C . SER A 1 156 ? 8.576 -9.335 9.266 1.00 92.88 156 SER A C 1
ATOM 1288 O O . SER A 1 156 ? 8.348 -9.245 10.476 1.00 92.88 156 SER A O 1
ATOM 1290 N N . GLY A 1 157 ? 7.629 -9.123 8.350 1.00 96.88 157 GLY A N 1
ATOM 1291 C CA . GLY A 1 157 ? 6.259 -8.777 8.706 1.00 96.88 157 GLY A CA 1
ATOM 1292 C C . GLY A 1 15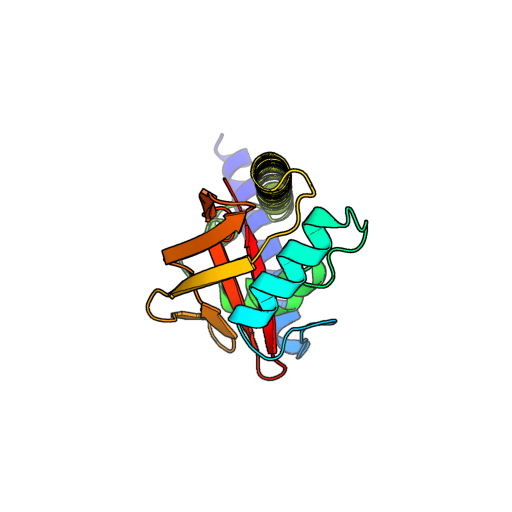7 ? 5.468 -8.171 7.557 1.00 96.88 157 GLY A C 1
ATOM 1293 O O . GLY A 1 157 ? 5.736 -8.433 6.386 1.00 96.88 157 GLY A O 1
ATOM 1294 N N . TYR A 1 158 ? 4.475 -7.360 7.913 1.00 98.38 158 TYR A N 1
ATOM 1295 C CA . TYR A 1 158 ? 3.443 -6.851 7.020 1.00 98.38 158 TYR A CA 1
ATOM 1296 C C . TYR A 1 158 ? 3.434 -5.326 6.953 1.00 98.38 158 TYR A C 1
ATOM 1298 O O . TYR A 1 158 ? 3.619 -4.647 7.970 1.00 98.38 158 TYR A O 1
ATOM 1306 N N . LYS A 1 159 ? 3.140 -4.791 5.767 1.00 97.88 159 LYS A N 1
ATOM 1307 C CA . LYS A 1 159 ? 3.055 -3.352 5.505 1.00 97.88 159 LYS A CA 1
ATOM 1308 C C . LYS A 1 159 ? 1.975 -3.039 4.468 1.00 97.88 159 LYS A C 1
ATOM 1310 O O . LYS A 1 159 ? 1.773 -3.818 3.534 1.00 97.88 159 LYS A O 1
ATOM 1315 N N . VAL A 1 160 ? 1.262 -1.920 4.616 1.00 97.88 160 VAL A N 1
ATOM 1316 C CA . VAL A 1 160 ? 0.280 -1.487 3.605 1.00 97.88 160 VAL A CA 1
ATOM 1317 C C . VAL A 1 160 ? 1.046 -1.004 2.379 1.00 97.88 160 VAL A C 1
ATOM 1319 O O . VAL A 1 160 ? 1.865 -0.104 2.504 1.00 97.88 160 VAL A O 1
ATOM 1322 N N . GLY A 1 161 ? 0.815 -1.588 1.201 1.00 95.50 161 GLY A N 1
ATOM 1323 C CA . GLY A 1 161 ? 1.609 -1.252 0.010 1.00 95.50 161 GLY A CA 1
ATOM 1324 C C . GLY A 1 161 ? 0.836 -0.713 -1.179 1.00 95.50 161 GLY A C 1
ATOM 1325 O O . GLY A 1 161 ? 1.450 -0.117 -2.059 1.00 95.50 161 GLY A O 1
ATOM 1326 N N . VAL A 1 162 ? -0.486 -0.895 -1.216 1.00 95.12 162 VAL A N 1
ATOM 1327 C CA . VAL A 1 162 ? -1.331 -0.260 -2.233 1.00 95.12 162 VAL A CA 1
ATOM 1328 C C . VAL A 1 162 ? -2.543 0.358 -1.565 1.00 95.12 162 VAL A C 1
ATOM 1330 O O . VAL A 1 162 ? -3.318 -0.334 -0.899 1.00 95.12 162 VAL A O 1
ATOM 1333 N N . ILE A 1 163 ? -2.722 1.649 -1.816 1.00 95.75 163 ILE A N 1
ATOM 1334 C CA . ILE A 1 163 ? -3.929 2.401 -1.501 1.00 95.75 163 ILE A CA 1
ATOM 1335 C C . ILE A 1 163 ? -4.449 3.089 -2.771 1.00 95.75 163 ILE A C 1
ATOM 1337 O O . ILE A 1 163 ? -3.715 3.283 -3.742 1.00 95.75 163 ILE A O 1
ATOM 1341 N N . GLY A 1 164 ? -5.735 3.406 -2.807 1.00 93.06 164 GLY A N 1
ATOM 1342 C CA . GLY A 1 164 ? -6.352 4.130 -3.916 1.00 93.06 164 GLY A CA 1
ATOM 1343 C C . GLY A 1 164 ? -7.809 4.473 -3.619 1.00 93.06 164 GLY A C 1
ATOM 1344 O O . GLY A 1 164 ? -8.331 3.948 -2.635 1.00 93.06 164 GLY A O 1
ATOM 1345 N N . PRO A 1 165 ? -8.454 5.308 -4.452 1.00 86.69 165 PRO A N 1
ATOM 1346 C CA . PRO A 1 165 ? -9.898 5.513 -4.374 1.00 86.69 165 PRO A CA 1
ATOM 1347 C C . PRO A 1 165 ? -10.629 4.167 -4.468 1.00 86.69 165 PRO A C 1
ATOM 1349 O O . PRO A 1 165 ? -10.171 3.265 -5.216 1.00 86.69 165 PRO A O 1
#